Protein AF-X0XQ51-F1 (afdb_monomer)

Sequence (165 aa):
FDSEAMGDVPKRLLLKALEALWAQSEGEGRPMGPMIHPDAFRDSCVCSVYERGSNGPRLTRRWPSLVDFLIEEDKLEADGLIYVGGRPKEPNDVEHLMRALMEQARGATNIITVKPGVVIAYERNHATNEELRANGIRVKEWDDSYLDMLGGPHCSTSPLWRDAA

Mean predicted aligned error: 5.78 Å

Foldseek 3Di:
DQAPLPPQDALVLVLVVQQVVQVVCVVVVNHPPPDDRSVVCVQPAKDWDWDQDPVGTDTDDIDRHPQNVCVVVVNDDSVNDAAQLGGQPDRPNVVSVVLSVVLVLQALVQWDDPDVLEIEWAVVSPSSCVSSVVVSRHYDHDYDDVVSNVYIPNVVDDDPDDDDD

Solvent-accessible surface area (backbone atoms only — not comparable to full-atom values): 9687 Å² total; per-residue (Å²): 82,54,30,86,85,46,70,69,50,49,42,69,56,53,46,50,50,49,45,49,52,48,54,50,34,47,73,72,73,44,72,66,74,90,60,80,63,56,73,77,51,70,78,47,59,53,29,74,43,66,43,90,43,98,92,46,76,38,80,76,49,75,36,58,13,58,65,50,46,33,36,75,69,72,73,42,61,84,86,71,71,79,46,64,43,32,79,64,89,45,88,67,39,58,68,43,52,54,46,22,53,54,30,49,67,43,20,59,84,32,46,32,71,83,47,94,58,30,35,35,37,56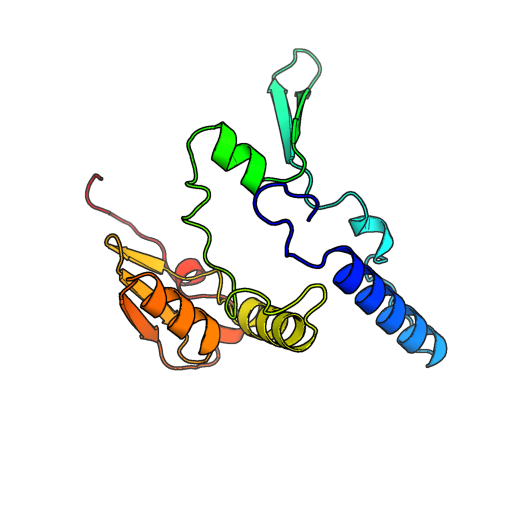,47,83,27,50,48,32,52,49,41,40,41,76,71,68,29,47,74,42,69,40,80,80,65,75,57,40,74,77,39,19,53,35,77,75,56,78,86,88,77,77,81,85,131

Nearest PDB structures (foldseek):
  4e4j-assembly2_D  TM=7.621E-01  e=1.178E-04  Malacoplasma penetrans HF-2
  4bof-assembly4_D-2  TM=7.951E-01  e=4.217E-04  Streptococcus pyogenes
  1lxy-assembly1_A  TM=7.790E-01  e=1.337E-03  Mycoplasmopsis arginini
  9b01-assembly1_A  TM=7.397E-01  e=1.198E-01  Mycobacterium sp. JS330
  6fm9-assembly1_A-2  TM=2.051E-01  e=1.959E+00  Homo sapiens

Secondary structure (DSSP, 8-state):
---STTTTS-HHHHHHHHHHHHHHHHHTT---TTSPPGGGGTTTT-EEEEEEETTEEEEEEEES-HHHHHHHTTSS-GGG---TTS--SSTT-HHHHHHHHHHHHTTTT--EEEETTEEEEETT-HHHHHHHHHTT-EEEEEPP-SGGGT--TTTT---------

Radius of gyration: 18.74 Å; Cα contacts (8 Å, |Δi|>4): 216; chains: 1; bounding box: 49×44×44 Å

Structure (mmCIF, N/CA/C/O backbone):
data_AF-X0XQ51-F1
#
_entry.id   AF-X0XQ51-F1
#
loop_
_atom_site.group_PDB
_atom_site.id
_atom_site.type_symbol
_atom_site.label_atom_id
_atom_site.label_alt_id
_atom_site.label_comp_id
_atom_site.label_asym_id
_atom_site.label_entity_id
_atom_site.label_seq_id
_atom_site.pdbx_PDB_ins_code
_atom_site.Cartn_x
_atom_site.Cartn_y
_atom_site.Cartn_z
_atom_site.occupancy
_atom_site.B_iso_or_equiv
_atom_site.auth_seq_id
_atom_site.auth_comp_id
_atom_site.auth_asym_id
_atom_site.auth_atom_id
_atom_site.pdbx_PDB_model_num
ATOM 1 N N . PHE A 1 1 ? 12.182 2.339 3.687 1.00 68.19 1 PHE A N 1
ATOM 2 C CA . PHE A 1 1 ? 11.496 1.315 4.463 1.00 68.19 1 PHE A CA 1
ATOM 3 C C . PHE A 1 1 ? 12.520 0.730 5.398 1.00 68.19 1 PHE A C 1
ATOM 5 O O . PHE A 1 1 ? 13.203 -0.222 5.061 1.00 68.19 1 PHE A O 1
ATOM 12 N N . ASP A 1 2 ? 12.717 1.436 6.500 1.00 70.81 2 ASP A N 1
ATOM 13 C CA . ASP A 1 2 ? 13.301 0.843 7.687 1.00 70.81 2 ASP A CA 1
ATOM 14 C C . ASP A 1 2 ? 12.055 0.493 8.500 1.00 70.81 2 ASP A C 1
ATOM 16 O O . ASP A 1 2 ? 11.298 1.389 8.857 1.00 70.81 2 ASP A O 1
ATOM 20 N N . SER A 1 3 ? 11.719 -0.789 8.592 1.00 78.75 3 SER A N 1
ATOM 21 C CA . SER A 1 3 ? 10.528 -1.265 9.295 1.00 78.75 3 SER A CA 1
ATOM 22 C C . SER A 1 3 ? 10.836 -2.623 9.884 1.00 78.75 3 SER A C 1
ATOM 24 O O . SER A 1 3 ? 11.471 -3.454 9.234 1.00 78.75 3 SER A O 1
ATOM 26 N N . GLU A 1 4 ? 10.402 -2.821 11.119 1.00 81.69 4 GLU A N 1
ATOM 27 C CA . GLU A 1 4 ? 10.555 -4.094 11.813 1.00 81.69 4 GLU A CA 1
ATOM 28 C C . GLU A 1 4 ? 9.554 -5.111 11.259 1.00 81.69 4 GLU A C 1
ATOM 30 O O . GLU A 1 4 ? 9.908 -6.269 11.045 1.00 81.69 4 GLU A O 1
ATOM 35 N N . ALA A 1 5 ? 8.342 -4.658 10.925 1.00 81.81 5 ALA A N 1
ATOM 36 C CA . ALA A 1 5 ? 7.308 -5.489 10.313 1.00 81.81 5 ALA A CA 1
ATOM 37 C C . ALA A 1 5 ? 7.580 -5.829 8.834 1.00 81.81 5 ALA A C 1
ATOM 39 O O . ALA A 1 5 ? 7.171 -6.886 8.359 1.00 81.81 5 ALA A O 1
ATOM 40 N N . MET A 1 6 ? 8.276 -4.949 8.105 1.00 77.25 6 MET A N 1
ATOM 41 C CA . MET A 1 6 ? 8.487 -5.036 6.649 1.00 77.25 6 MET A CA 1
ATOM 42 C C . MET A 1 6 ? 9.982 -5.115 6.288 1.00 77.25 6 MET A C 1
ATOM 44 O O . MET A 1 6 ? 10.458 -4.426 5.378 1.00 77.25 6 MET A O 1
ATOM 48 N N . GLY A 1 7 ? 10.751 -5.922 7.027 1.00 73.44 7 GLY A N 1
ATOM 49 C CA . GLY A 1 7 ? 12.210 -6.049 6.863 1.00 73.44 7 GLY A CA 1
ATOM 50 C C . GLY A 1 7 ? 12.669 -6.622 5.511 1.00 73.44 7 GLY A C 1
ATOM 51 O O . GLY A 1 7 ? 13.851 -6.560 5.175 1.00 73.44 7 GLY A O 1
ATOM 52 N N . ASP A 1 8 ? 11.742 -7.159 4.722 1.00 72.88 8 ASP A N 1
ATOM 53 C CA . ASP A 1 8 ? 11.934 -7.714 3.381 1.00 72.88 8 ASP A CA 1
ATOM 54 C C . ASP A 1 8 ? 11.827 -6.668 2.253 1.00 72.88 8 ASP A C 1
ATOM 56 O O . ASP A 1 8 ? 12.183 -6.956 1.107 1.00 72.88 8 ASP A O 1
ATOM 60 N N . VAL A 1 9 ? 11.396 -5.434 2.543 1.00 71.56 9 VAL A N 1
ATOM 61 C CA . VAL A 1 9 ? 11.245 -4.385 1.523 1.00 71.56 9 VAL A CA 1
ATOM 62 C C . VAL A 1 9 ? 12.602 -3.759 1.163 1.00 71.56 9 VAL A C 1
ATOM 64 O O . VAL A 1 9 ? 13.255 -3.133 2.005 1.00 71.56 9 VAL A O 1
ATOM 67 N N . PRO A 1 10 ? 13.035 -3.795 -0.111 1.00 71.94 10 PRO A N 1
ATOM 68 C CA . PRO A 1 10 ? 14.408 -3.454 -0.465 1.00 71.94 10 PRO A CA 1
ATOM 69 C C . PRO A 1 10 ? 14.606 -1.936 -0.694 1.00 71.94 10 PRO A C 1
ATOM 71 O O . PRO A 1 10 ? 14.977 -1.510 -1.789 1.00 71.94 10 PRO A O 1
ATOM 74 N N . LYS A 1 11 ? 14.417 -1.086 0.338 1.00 77.25 11 LYS A N 1
ATOM 75 C CA . LYS A 1 11 ? 14.608 0.397 0.270 1.00 77.25 11 LYS A CA 1
ATOM 76 C C . LYS A 1 11 ? 15.930 0.769 -0.398 1.00 77.25 11 LYS A C 1
ATOM 78 O O . LYS A 1 11 ? 15.984 1.626 -1.274 1.00 77.25 11 LYS A O 1
ATOM 83 N N . ARG A 1 12 ? 17.007 0.114 0.037 1.00 77.69 12 ARG A N 1
ATOM 84 C CA . ARG A 1 12 ? 18.361 0.383 -0.448 1.00 77.69 12 ARG A CA 1
ATOM 85 C C . ARG A 1 12 ? 18.516 0.042 -1.927 1.00 77.69 12 ARG A C 1
ATOM 87 O O . ARG A 1 12 ? 19.214 0.765 -2.626 1.00 77.69 12 ARG A O 1
ATOM 94 N N . LEU A 1 13 ? 17.885 -1.036 -2.394 1.00 79.06 13 LEU A N 1
ATOM 95 C CA . LEU A 1 13 ? 17.883 -1.395 -3.810 1.00 79.06 13 LEU A CA 1
ATOM 96 C C . LEU A 1 13 ? 17.123 -0.353 -4.629 1.00 79.06 13 LEU A C 1
ATOM 98 O O . LEU A 1 13 ? 17.640 0.082 -5.650 1.00 79.06 13 LEU A O 1
ATOM 102 N N . LEU A 1 14 ? 15.949 0.084 -4.160 1.00 80.44 14 LEU A N 1
ATOM 103 C CA . LEU A 1 14 ? 15.148 1.104 -4.839 1.00 80.44 14 LEU A CA 1
ATOM 104 C C . LEU A 1 14 ? 15.922 2.420 -4.988 1.00 80.44 14 LEU A C 1
ATOM 106 O O . LEU A 1 14 ? 16.017 2.946 -6.092 1.00 80.44 14 LEU A O 1
ATOM 110 N N . LEU A 1 15 ? 16.516 2.926 -3.902 1.00 83.94 15 LEU A N 1
ATOM 111 C CA . LEU A 1 15 ? 17.303 4.163 -3.945 1.00 83.94 15 LEU A CA 1
ATOM 112 C C . LEU A 1 15 ? 18.514 4.029 -4.877 1.00 83.94 15 LEU A C 1
ATOM 114 O O . LEU A 1 15 ? 18.724 4.895 -5.717 1.00 83.94 15 LEU A O 1
ATOM 118 N N . LYS A 1 16 ? 19.243 2.907 -4.814 1.00 83.94 16 LYS A N 1
ATOM 119 C CA . LYS A 1 16 ? 20.361 2.634 -5.731 1.00 83.94 16 LYS A CA 1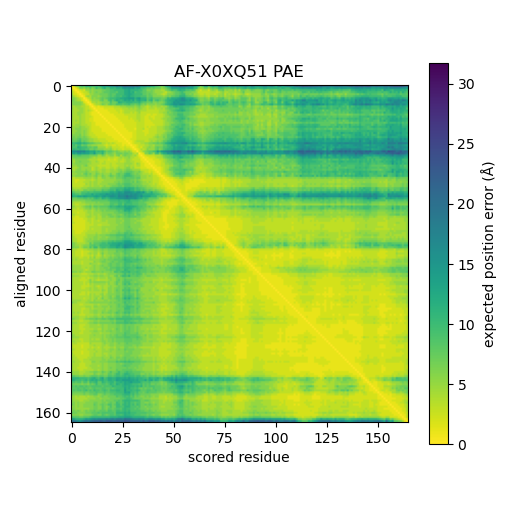
ATOM 120 C C . LYS A 1 16 ? 19.928 2.529 -7.192 1.00 83.94 16 LYS A C 1
ATOM 122 O O . LYS A 1 16 ? 20.653 2.983 -8.070 1.00 83.94 16 LYS A O 1
ATOM 127 N N . ALA A 1 17 ? 18.778 1.915 -7.467 1.00 83.88 17 ALA A N 1
ATOM 128 C CA . ALA A 1 17 ? 18.241 1.810 -8.818 1.00 83.88 17 ALA A CA 1
ATOM 129 C C . ALA A 1 17 ? 17.871 3.195 -9.365 1.00 83.88 17 ALA A C 1
ATOM 131 O O . ALA A 1 17 ? 18.219 3.516 -10.497 1.00 83.88 17 ALA A O 1
ATOM 132 N N . LEU A 1 18 ? 17.239 4.041 -8.544 1.00 85.94 18 LEU A N 1
ATOM 133 C CA . LEU A 1 18 ? 16.937 5.427 -8.901 1.00 85.94 18 LEU A CA 1
ATOM 134 C C . LEU A 1 18 ? 18.212 6.249 -9.137 1.00 85.94 18 LEU A C 1
ATOM 136 O O . LEU A 1 18 ? 18.282 6.972 -10.125 1.00 85.94 18 LEU A O 1
ATOM 140 N N . GLU A 1 19 ? 19.229 6.112 -8.282 1.00 88.81 19 GLU A N 1
ATOM 141 C CA . GLU A 1 19 ? 20.543 6.750 -8.467 1.00 88.81 19 GLU A CA 1
ATOM 142 C C . GLU A 1 19 ? 21.214 6.305 -9.775 1.00 88.81 19 GLU A C 1
ATOM 144 O O . GLU A 1 19 ? 21.728 7.139 -10.519 1.00 88.81 19 GLU A O 1
ATOM 149 N N . ALA A 1 20 ? 21.177 5.008 -10.093 1.00 88.25 20 ALA A N 1
ATOM 150 C CA . ALA A 1 20 ? 21.750 4.472 -11.325 1.00 88.25 20 ALA A CA 1
ATOM 151 C C . ALA A 1 20 ? 21.028 4.995 -12.577 1.00 88.25 20 ALA A C 1
ATOM 153 O O . ALA A 1 20 ? 21.686 5.414 -13.529 1.00 88.25 20 ALA A O 1
ATOM 154 N N . LEU A 1 21 ? 19.690 5.023 -12.561 1.00 87.12 21 LEU A N 1
ATOM 155 C CA . LEU A 1 21 ? 18.877 5.589 -13.645 1.00 87.12 21 LEU A CA 1
ATOM 156 C C . LEU A 1 21 ? 19.159 7.080 -13.840 1.00 87.12 21 LEU A C 1
ATOM 158 O O . LEU A 1 21 ? 19.272 7.551 -14.971 1.00 87.12 21 LEU A O 1
ATOM 162 N N . TRP A 1 22 ? 19.314 7.814 -12.739 1.00 89.44 22 TRP A N 1
ATOM 163 C CA . TRP A 1 22 ? 19.670 9.226 -12.776 1.00 89.44 22 TRP A CA 1
ATOM 164 C C . TRP A 1 22 ? 21.037 9.444 -13.424 1.00 89.44 22 TRP A C 1
ATOM 166 O O . TRP A 1 22 ? 21.157 10.219 -14.371 1.00 89.44 22 TRP A O 1
ATOM 176 N N . ALA A 1 23 ? 22.059 8.728 -12.946 1.00 89.56 23 ALA A N 1
ATOM 177 C CA . ALA A 1 23 ? 23.422 8.826 -13.457 1.00 89.56 23 ALA A CA 1
ATOM 178 C C . ALA A 1 23 ? 23.506 8.457 -14.945 1.00 89.56 23 ALA A C 1
ATOM 180 O O . ALA A 1 23 ? 24.204 9.129 -15.704 1.00 89.56 23 ALA A O 1
ATOM 181 N N . GLN A 1 24 ? 22.768 7.429 -15.373 1.00 92.00 24 GLN A N 1
ATOM 182 C CA . GLN A 1 24 ? 22.666 7.058 -16.781 1.00 92.00 24 GLN A CA 1
ATOM 183 C C . GLN A 1 24 ? 22.045 8.185 -17.617 1.00 92.00 24 GLN A C 1
ATOM 185 O O . GLN A 1 24 ? 22.612 8.557 -18.641 1.00 92.00 24 GLN A O 1
ATOM 190 N N . SER A 1 25 ? 20.909 8.743 -17.187 1.00 90.75 25 SER A N 1
ATOM 191 C CA . SER A 1 25 ? 20.215 9.798 -17.936 1.00 90.75 25 SER A CA 1
ATOM 192 C C . SER A 1 25 ? 21.081 11.048 -18.109 1.00 90.75 25 SER A C 1
ATOM 194 O O . SER A 1 25 ? 21.224 11.551 -19.224 1.00 90.75 25 SER A O 1
ATOM 196 N N . GLU A 1 26 ? 21.721 11.511 -17.032 1.00 90.38 26 GLU A N 1
ATOM 197 C CA . GLU A 1 26 ? 22.658 12.641 -17.078 1.00 90.38 26 GLU A CA 1
ATOM 198 C C . GLU A 1 26 ? 23.854 12.342 -17.999 1.00 90.38 26 GLU A C 1
ATOM 200 O O . GLU A 1 26 ? 24.238 13.181 -18.815 1.00 90.38 26 GLU A O 1
ATOM 205 N N . GLY A 1 27 ? 24.405 11.123 -17.933 1.00 91.56 27 GLY A N 1
ATOM 206 C CA . GLY A 1 27 ? 25.488 10.670 -18.812 1.00 91.56 27 GLY A CA 1
ATOM 207 C C . GLY A 1 27 ? 25.103 10.618 -20.296 1.00 91.56 27 GLY A C 1
ATOM 208 O O . GLY A 1 27 ? 25.944 10.861 -21.159 1.00 91.56 27 GLY A O 1
ATOM 209 N N . GLU A 1 28 ? 23.829 10.367 -20.600 1.00 94.75 28 GLU A N 1
ATOM 210 C CA . GLU A 1 28 ? 23.252 10.416 -21.951 1.00 94.75 28 GLU A CA 1
ATOM 211 C C . GLU A 1 28 ? 22.860 11.844 -22.392 1.00 94.75 28 GLU A C 1
ATOM 213 O O . GLU A 1 28 ? 22.265 12.023 -23.457 1.00 94.75 28 GLU A O 1
ATOM 218 N N . GLY A 1 29 ? 23.177 12.875 -21.599 1.00 91.44 29 GLY A N 1
ATOM 219 C CA . GLY A 1 29 ? 22.841 14.270 -21.902 1.00 91.44 29 GLY A CA 1
ATOM 220 C C . GLY A 1 29 ? 21.347 14.580 -21.782 1.00 91.44 29 GLY A C 1
ATOM 221 O O . GLY A 1 29 ? 20.865 15.545 -22.377 1.00 91.44 29 GLY A O 1
ATOM 222 N N . ARG A 1 30 ? 20.602 13.758 -21.035 1.00 89.88 30 ARG A N 1
ATOM 223 C CA . ARG A 1 30 ? 19.187 13.951 -20.709 1.00 89.88 30 ARG A CA 1
ATOM 224 C C . ARG A 1 30 ? 19.085 14.421 -19.256 1.00 89.88 30 ARG A C 1
ATOM 226 O O . ARG A 1 30 ? 18.961 13.580 -18.360 1.00 89.88 30 ARG A O 1
ATOM 233 N N . PRO A 1 31 ? 19.168 15.739 -19.004 1.00 87.88 31 PRO A N 1
ATOM 234 C CA . PRO A 1 31 ? 19.120 16.261 -17.648 1.00 87.88 31 PRO A CA 1
ATOM 235 C C . PRO A 1 31 ? 17.792 15.893 -16.986 1.00 87.88 31 PRO A C 1
ATOM 237 O O . PRO A 1 31 ? 16.722 16.045 -17.577 1.00 87.88 31 PRO A O 1
ATOM 240 N N . MET A 1 32 ? 17.871 15.414 -15.750 1.00 83.75 32 MET A N 1
ATOM 241 C CA . MET A 1 32 ? 16.724 14.937 -14.974 1.00 83.75 32 MET A CA 1
ATOM 242 C C . MET A 1 32 ? 16.054 16.064 -14.179 1.00 83.75 32 MET A C 1
ATOM 244 O O . MET A 1 32 ? 14.947 15.896 -13.671 1.00 83.75 32 MET A O 1
ATOM 248 N N . GLY A 1 33 ? 16.685 17.238 -14.085 1.00 82.19 33 GLY A N 1
ATOM 249 C CA . GLY A 1 33 ? 16.061 18.433 -13.517 1.00 82.19 33 GLY A CA 1
ATOM 250 C C . GLY A 1 33 ? 14.792 18.821 -14.297 1.00 82.19 33 GLY A C 1
ATOM 251 O O . GLY A 1 33 ? 14.834 18.869 -15.525 1.00 82.19 33 GLY A O 1
ATOM 252 N N . PRO A 1 34 ? 13.659 19.106 -13.625 1.00 80.94 34 PRO A N 1
ATOM 253 C CA . PRO A 1 34 ? 13.528 19.492 -12.217 1.00 80.94 34 PRO A CA 1
ATOM 254 C C . PRO A 1 34 ? 13.137 18.349 -11.261 1.00 80.94 34 PRO A C 1
ATOM 256 O O . PRO A 1 34 ? 12.588 18.625 -10.194 1.00 80.94 34 PRO A O 1
ATOM 259 N N . MET A 1 35 ? 13.347 17.076 -11.615 1.00 81.62 35 MET A N 1
ATOM 260 C CA . MET A 1 35 ? 13.011 15.976 -10.706 1.00 81.62 35 MET A CA 1
ATOM 261 C C . MET A 1 35 ? 13.772 16.091 -9.374 1.00 81.62 35 MET A C 1
ATOM 263 O O . MET A 1 35 ? 14.815 16.740 -9.271 1.00 81.62 35 MET A O 1
ATOM 267 N N . ILE A 1 36 ? 13.231 15.464 -8.330 1.00 84.31 36 ILE A N 1
ATOM 268 C CA . ILE A 1 36 ? 13.850 15.424 -7.003 1.00 84.31 36 ILE A CA 1
ATOM 269 C C . ILE A 1 36 ? 14.930 14.339 -6.997 1.00 84.31 36 ILE A C 1
ATOM 271 O O . ILE A 1 36 ? 14.644 13.188 -7.323 1.00 84.31 36 ILE A O 1
ATOM 275 N N . HIS A 1 37 ? 16.151 14.695 -6.593 1.00 85.56 37 HIS A N 1
ATOM 276 C CA . HIS A 1 37 ? 17.260 13.745 -6.499 1.00 85.56 37 HIS A CA 1
ATOM 277 C C . HIS A 1 37 ? 16.942 12.599 -5.511 1.00 85.56 37 HIS A C 1
ATOM 279 O O . HIS A 1 37 ? 16.385 12.876 -4.443 1.00 85.56 37 HIS A O 1
ATOM 285 N N . PRO A 1 38 ? 17.333 11.336 -5.793 1.00 84.25 38 PRO A N 1
ATOM 286 C CA . PRO A 1 38 ? 17.051 10.187 -4.926 1.00 84.25 38 PRO A CA 1
ATOM 287 C C . PRO A 1 38 ? 17.496 10.360 -3.466 1.00 84.25 38 PRO A C 1
ATOM 289 O O . PRO A 1 38 ? 16.817 9.887 -2.556 1.00 84.25 38 PRO A O 1
ATOM 292 N N . ASP A 1 39 ? 18.581 11.103 -3.221 1.00 83.19 39 ASP A N 1
ATOM 293 C CA . ASP A 1 39 ? 19.059 11.410 -1.863 1.00 83.19 39 ASP A CA 1
ATOM 294 C C . ASP A 1 39 ? 18.018 12.099 -0.976 1.00 83.19 39 ASP A C 1
ATOM 296 O O . ASP A 1 39 ? 18.035 11.910 0.240 1.00 83.19 39 ASP A O 1
ATOM 300 N N . ALA A 1 40 ? 17.086 12.862 -1.555 1.00 85.62 40 ALA A N 1
ATOM 301 C CA . ALA A 1 40 ? 16.019 13.506 -0.791 1.00 85.62 40 ALA A CA 1
ATOM 302 C C . ALA A 1 40 ? 15.086 12.489 -0.106 1.00 85.62 40 ALA A C 1
ATOM 304 O O . ALA A 1 40 ? 14.398 12.825 0.855 1.00 85.62 40 ALA A O 1
ATOM 305 N N . PHE A 1 41 ? 15.079 11.238 -0.574 1.00 83.75 41 PHE A N 1
ATOM 306 C CA . PHE A 1 41 ? 14.285 10.141 -0.026 1.00 83.75 41 PHE A CA 1
ATOM 307 C C . PHE A 1 41 ? 15.076 9.262 0.957 1.00 83.75 41 PHE A C 1
ATOM 309 O O . PHE A 1 41 ? 14.559 8.266 1.465 1.00 83.75 41 PHE A O 1
ATOM 316 N N . ARG A 1 42 ? 16.331 9.607 1.272 1.00 80.31 42 ARG A N 1
ATOM 317 C CA . ARG A 1 42 ? 17.165 8.826 2.202 1.00 80.31 42 ARG A CA 1
ATOM 318 C C . ARG A 1 42 ? 16.494 8.657 3.567 1.00 80.31 42 ARG A C 1
ATOM 320 O O . ARG A 1 42 ? 16.417 7.536 4.077 1.00 80.31 42 ARG A O 1
ATOM 327 N N . ASP A 1 43 ? 15.923 9.746 4.072 1.00 78.25 43 ASP A N 1
ATOM 328 C CA . ASP A 1 43 ? 15.211 9.806 5.352 1.00 78.25 43 ASP A CA 1
ATOM 329 C C . ASP A 1 43 ? 13.684 9.715 5.183 1.00 78.25 43 ASP A C 1
ATOM 331 O O . ASP A 1 43 ? 12.927 9.928 6.131 1.00 78.25 43 ASP A O 1
ATOM 335 N N . SER A 1 44 ? 13.197 9.400 3.975 1.00 78.31 44 SER A N 1
ATOM 336 C CA . SER A 1 44 ? 11.765 9.227 3.756 1.00 78.31 44 SER A CA 1
ATOM 337 C C . SER A 1 44 ? 11.258 7.925 4.376 1.00 78.31 44 SER A C 1
ATOM 339 O O . SER A 1 44 ? 12.011 6.973 4.621 1.00 78.31 44 SER A O 1
ATOM 341 N N . CYS A 1 45 ? 9.935 7.877 4.541 1.00 79.12 45 CYS A N 1
ATOM 342 C CA . CYS A 1 45 ? 9.186 6.750 5.096 1.00 79.12 45 CYS A CA 1
ATOM 343 C C . CYS A 1 45 ? 9.348 6.546 6.609 1.00 79.12 45 CYS A C 1
ATOM 345 O O . CYS A 1 45 ? 9.037 5.460 7.074 1.00 79.12 45 CYS A O 1
ATOM 347 N N . VAL A 1 46 ? 9.770 7.575 7.350 1.00 87.62 46 VAL A N 1
ATOM 348 C CA . VAL A 1 46 ? 9.757 7.628 8.824 1.00 87.62 46 VAL A CA 1
ATOM 349 C C . VAL A 1 46 ? 8.436 8.237 9.295 1.00 87.62 46 VAL A C 1
ATOM 351 O O . VAL A 1 46 ? 7.954 9.202 8.698 1.00 87.62 46 VAL A O 1
ATOM 354 N N . CYS A 1 47 ? 7.852 7.722 10.377 1.00 91.81 47 CYS A N 1
ATOM 355 C CA . CYS A 1 47 ? 6.666 8.325 10.989 1.00 91.81 47 CYS A CA 1
ATOM 356 C C . CYS A 1 47 ? 7.071 9.179 12.200 1.00 91.81 47 CYS A C 1
ATOM 358 O O . CYS A 1 47 ? 7.778 8.724 13.095 1.00 91.81 47 CYS A O 1
ATOM 360 N N . SER A 1 48 ? 6.656 10.447 12.219 1.00 93.56 48 SER A N 1
ATOM 361 C CA . SER A 1 48 ? 6.897 11.374 13.331 1.00 93.56 48 SER A CA 1
ATOM 362 C C . SER A 1 48 ? 5.565 11.804 13.934 1.00 93.56 48 SER A C 1
ATOM 364 O O . SER A 1 48 ? 4.699 12.308 13.221 1.00 93.56 48 SER A O 1
ATOM 36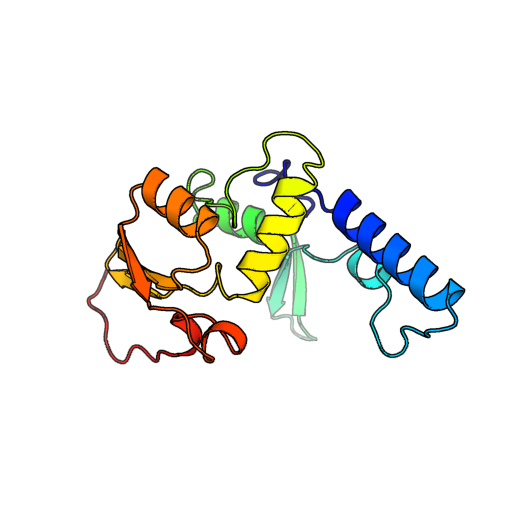6 N N . VAL A 1 49 ? 5.416 11.628 15.246 1.00 94.50 49 VAL A N 1
ATOM 367 C CA . VAL A 1 49 ? 4.204 11.987 15.989 1.00 94.50 49 VAL A CA 1
ATOM 368 C C . VAL A 1 49 ? 4.418 13.334 16.664 1.00 94.50 49 VAL A C 1
ATOM 370 O O . VAL A 1 49 ? 5.433 13.556 17.332 1.00 94.50 49 VAL A O 1
ATOM 373 N N . TYR A 1 50 ? 3.455 14.234 16.487 1.00 95.75 50 TYR A N 1
ATOM 374 C CA . TYR A 1 50 ? 3.491 15.577 17.047 1.00 95.75 50 TYR A CA 1
ATOM 375 C C . TYR A 1 50 ? 2.279 15.821 17.935 1.00 95.75 50 TYR A C 1
ATOM 377 O O . TYR A 1 50 ? 1.157 15.452 17.598 1.00 95.75 50 TYR A O 1
ATOM 385 N N . GLU A 1 51 ? 2.503 16.528 19.033 1.00 95.88 51 GLU A N 1
ATOM 386 C CA . GLU A 1 51 ? 1.442 17.116 19.840 1.00 95.88 51 GLU A CA 1
ATOM 387 C C . GLU A 1 51 ? 1.293 18.601 19.524 1.00 95.88 51 GLU A C 1
ATOM 389 O O . GLU A 1 51 ? 2.251 19.289 19.153 1.00 95.88 51 GLU A O 1
ATOM 394 N N . ARG A 1 52 ? 0.086 19.130 19.728 1.00 95.44 52 ARG A N 1
ATOM 395 C CA . ARG A 1 52 ? -0.154 20.569 19.646 1.00 95.44 52 ARG A CA 1
ATOM 396 C C . ARG A 1 52 ? 0.581 21.279 20.789 1.00 95.44 52 ARG A C 1
ATOM 398 O O . ARG A 1 52 ? 0.169 21.186 21.941 1.00 95.44 52 ARG A O 1
ATOM 405 N N . GLY A 1 53 ? 1.640 22.016 20.466 1.00 94.12 53 G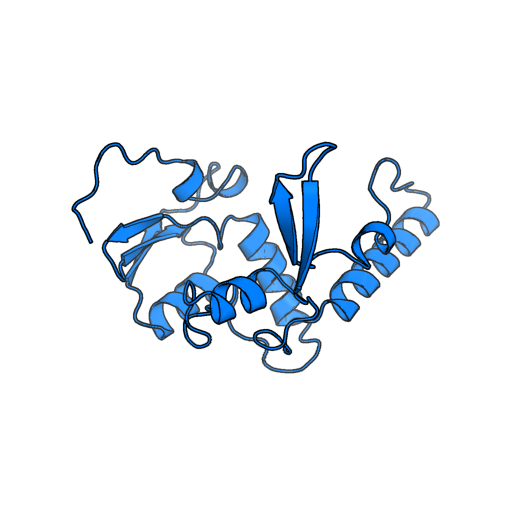LY A N 1
ATOM 406 C CA . GLY A 1 53 ? 2.315 22.916 21.398 1.00 94.12 53 GLY A CA 1
ATOM 407 C C . GLY A 1 53 ? 1.767 24.344 21.335 1.00 94.12 53 GLY A C 1
ATOM 408 O O . GLY A 1 53 ? 1.043 24.719 20.410 1.00 94.12 53 GLY A O 1
ATOM 409 N N . SER A 1 54 ? 2.138 25.160 22.323 1.00 92.56 54 SER A N 1
ATOM 410 C CA . SER A 1 54 ? 1.778 26.584 22.392 1.00 92.56 54 SER A CA 1
ATOM 411 C C . SER A 1 54 ? 2.410 27.426 21.276 1.00 92.56 54 SER A C 1
ATOM 413 O O . SER A 1 54 ? 1.787 28.375 20.817 1.00 92.56 54 SER A O 1
ATOM 415 N N . ASN A 1 55 ? 3.600 27.042 20.799 1.00 93.56 55 ASN A N 1
ATOM 416 C CA . ASN A 1 55 ? 4.359 27.736 19.748 1.00 93.56 55 ASN A CA 1
ATOM 417 C C . ASN A 1 55 ? 4.572 26.861 18.499 1.00 93.56 55 ASN A C 1
ATOM 419 O O . ASN A 1 55 ? 5.602 26.950 17.837 1.00 93.56 55 ASN A O 1
ATOM 423 N N . GLY A 1 56 ? 3.610 25.985 18.199 1.00 93.69 56 GLY A N 1
ATOM 424 C CA . GLY A 1 56 ? 3.672 25.060 17.067 1.00 93.69 56 GLY A CA 1
ATOM 425 C C . GLY A 1 56 ? 3.721 23.588 17.484 1.00 93.69 56 GLY A C 1
ATOM 426 O O . GLY A 1 56 ? 3.655 23.272 18.674 1.00 93.69 56 GLY A O 1
ATOM 427 N N . PRO A 1 57 ? 3.778 22.666 16.511 1.00 96.62 57 PRO A N 1
ATOM 428 C CA . PRO A 1 57 ? 3.786 21.236 16.785 1.00 96.62 57 PRO A CA 1
ATOM 429 C C . PRO A 1 57 ? 5.068 20.834 17.524 1.00 96.62 57 PRO A C 1
ATOM 431 O O . PRO A 1 57 ? 6.178 21.152 17.098 1.00 96.62 57 PRO A O 1
ATOM 434 N N . ARG A 1 58 ? 4.920 20.107 18.631 1.00 95.81 58 ARG A N 1
ATOM 435 C CA . ARG A 1 58 ? 6.033 19.549 19.402 1.00 95.81 58 ARG A CA 1
ATOM 436 C C . ARG A 1 58 ? 6.199 18.084 19.030 1.00 95.81 58 ARG A C 1
ATOM 438 O O . ARG A 1 58 ? 5.279 17.301 19.241 1.00 95.81 58 ARG A O 1
ATOM 445 N N . LEU A 1 59 ? 7.364 17.719 18.499 1.00 95.12 59 LEU A N 1
ATOM 446 C CA . LEU A 1 59 ? 7.702 16.321 18.228 1.00 95.12 59 LEU A CA 1
ATOM 447 C C . LEU A 1 59 ? 7.726 15.538 19.546 1.00 95.12 59 LEU A C 1
ATOM 449 O O . LEU A 1 59 ? 8.397 15.956 20.489 1.00 95.12 59 LEU A O 1
ATOM 453 N N . THR A 1 60 ? 7.021 14.412 19.601 1.00 94.88 60 THR A N 1
ATOM 454 C CA . THR A 1 60 ? 6.963 13.560 20.795 1.00 94.88 60 THR A CA 1
ATOM 455 C C . THR A 1 60 ? 7.617 12.210 20.582 1.00 94.88 60 THR A C 1
ATOM 457 O O . THR A 1 60 ? 8.324 11.736 21.469 1.00 94.88 60 THR A O 1
ATOM 460 N N . ARG A 1 61 ? 7.410 11.588 19.418 1.00 94.31 61 ARG A N 1
ATOM 461 C CA . ARG A 1 61 ? 7.937 10.255 19.097 1.00 94.31 61 ARG A CA 1
ATOM 462 C C . ARG A 1 61 ? 8.299 10.140 17.621 1.00 94.31 61 ARG A C 1
ATOM 464 O O . ARG A 1 61 ? 7.757 10.858 16.779 1.00 94.31 61 ARG A O 1
ATOM 471 N N . ARG A 1 62 ? 9.209 9.216 17.318 1.00 92.94 62 ARG A N 1
ATOM 472 C CA . ARG A 1 62 ? 9.565 8.803 15.958 1.00 92.94 62 ARG A CA 1
ATOM 473 C C . ARG A 1 62 ? 9.523 7.286 15.858 1.00 92.94 62 ARG A C 1
ATOM 475 O O . ARG A 1 62 ? 10.011 6.615 16.760 1.00 92.94 62 ARG A O 1
ATOM 482 N N . TRP A 1 63 ? 8.992 6.800 14.747 1.00 90.81 63 TRP A N 1
ATOM 483 C CA . TRP A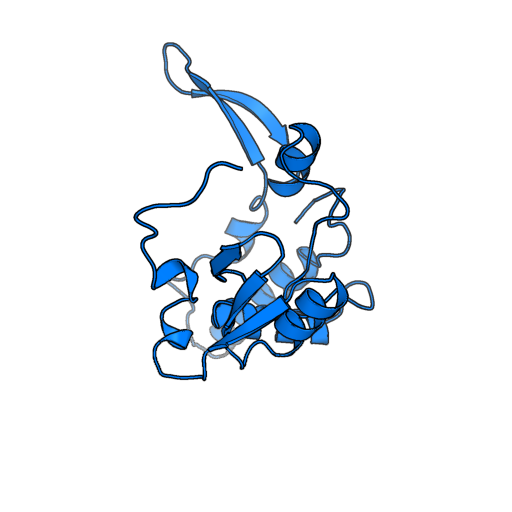 1 63 ? 8.893 5.392 14.385 1.00 90.81 63 TRP A CA 1
ATOM 484 C C . TRP A 1 63 ? 9.616 5.136 13.064 1.00 90.81 63 TRP A C 1
ATOM 486 O O . TRP A 1 63 ? 9.570 6.012 12.190 1.00 90.81 63 TRP A O 1
ATOM 496 N N . PRO A 1 64 ? 10.243 3.958 12.886 1.00 88.69 64 PRO A N 1
ATOM 497 C CA . PRO A 1 64 ? 10.943 3.609 11.649 1.00 88.69 64 PRO A CA 1
ATOM 498 C C . PRO A 1 64 ? 10.053 3.735 10.407 1.00 88.69 64 PRO A C 1
ATOM 500 O O . PRO A 1 64 ? 10.500 4.274 9.395 1.00 88.69 64 PRO A O 1
ATOM 503 N N . SER A 1 65 ? 8.773 3.356 10.517 1.00 89.75 65 SER A N 1
ATOM 504 C CA . SER A 1 65 ? 7.767 3.560 9.478 1.00 89.75 65 SER A CA 1
ATOM 505 C C . SER A 1 65 ? 6.363 3.850 10.015 1.00 89.75 65 SER A C 1
ATOM 507 O O . SER A 1 65 ? 6.083 3.721 11.206 1.00 89.75 65 SER A O 1
ATOM 509 N N . LEU A 1 66 ? 5.458 4.255 9.114 1.00 90.50 66 LEU A N 1
ATOM 510 C CA . LEU A 1 66 ? 4.029 4.383 9.427 1.00 90.50 66 LEU A CA 1
ATOM 511 C C . LEU A 1 66 ? 3.402 3.029 9.781 1.00 90.50 66 LEU A C 1
ATOM 513 O O . LEU A 1 66 ? 2.525 2.985 10.631 1.00 90.50 66 LEU A O 1
ATOM 517 N N . VAL A 1 67 ? 3.851 1.942 9.149 1.00 90.62 67 VAL A N 1
ATOM 518 C CA . VAL A 1 67 ? 3.330 0.595 9.411 1.00 90.62 67 VAL A CA 1
ATOM 519 C C . VAL A 1 67 ? 3.658 0.176 10.840 1.00 90.62 67 VAL A C 1
ATOM 521 O O . VAL A 1 67 ? 2.753 -0.220 11.564 1.00 90.62 67 VAL A O 1
ATOM 524 N N . ASP A 1 68 ? 4.910 0.358 11.274 1.00 91.62 68 ASP A N 1
ATOM 525 C CA . ASP A 1 68 ? 5.313 0.015 12.647 1.00 91.62 68 ASP A CA 1
ATOM 526 C C . ASP A 1 68 ? 4.528 0.845 13.676 1.00 91.62 68 ASP A C 1
ATOM 528 O O . ASP A 1 68 ? 4.060 0.311 14.676 1.00 91.62 68 ASP A O 1
ATOM 532 N N . PHE A 1 69 ? 4.308 2.137 13.396 1.00 93.69 69 PHE A N 1
ATOM 533 C CA . PHE A 1 69 ? 3.463 2.987 14.239 1.00 93.69 69 PHE A CA 1
ATOM 534 C C . PHE A 1 69 ? 2.019 2.473 14.334 1.00 93.69 69 PHE A C 1
ATOM 536 O O . PHE A 1 69 ? 1.456 2.432 15.422 1.00 93.69 69 PHE A O 1
ATOM 543 N N . LEU A 1 70 ? 1.405 2.095 13.210 1.00 93.69 70 LEU A N 1
ATOM 544 C CA . LEU A 1 70 ? 0.022 1.610 13.198 1.00 93.69 70 LEU A CA 1
ATOM 545 C C . LEU A 1 70 ? -0.127 0.254 13.895 1.00 93.69 70 LEU A C 1
ATOM 547 O O . LEU A 1 70 ? -1.166 0.020 14.505 1.00 93.69 70 LEU A O 1
ATOM 551 N N . ILE A 1 71 ? 0.890 -0.608 13.824 1.00 93.19 71 ILE A N 1
ATOM 552 C CA . ILE A 1 71 ? 0.918 -1.874 14.565 1.00 93.19 71 ILE A CA 1
ATOM 553 C C . ILE A 1 71 ? 0.993 -1.606 16.071 1.00 93.19 71 ILE A C 1
ATOM 555 O O . ILE A 1 71 ? 0.182 -2.146 16.817 1.00 93.19 71 ILE A O 1
ATOM 559 N N . GLU A 1 72 ? 1.901 -0.732 16.523 1.00 93.69 72 GLU A N 1
ATOM 560 C CA . GLU A 1 72 ? 2.011 -0.388 17.951 1.00 93.69 72 GLU A CA 1
ATOM 561 C C . GLU A 1 72 ? 0.711 0.225 18.501 1.00 93.69 72 GLU A C 1
ATOM 563 O O . GLU A 1 72 ? 0.292 -0.072 19.617 1.00 93.69 72 GLU A O 1
ATOM 568 N N . GLU A 1 73 ? 0.046 1.078 17.719 1.00 94.25 73 GLU A N 1
ATOM 569 C CA . GLU A 1 73 ? -1.205 1.737 18.117 1.00 94.25 73 GLU A CA 1
ATOM 570 C C . GLU A 1 73 ? -2.452 0.839 17.981 1.00 94.25 73 GLU A C 1
ATOM 572 O O . GLU A 1 73 ? -3.587 1.333 18.091 1.00 94.25 73 GLU A O 1
ATOM 577 N N . ASP A 1 74 ? -2.263 -0.461 17.725 1.00 93.69 74 ASP A N 1
ATOM 578 C CA . ASP A 1 74 ? -3.334 -1.450 17.560 1.00 93.69 74 ASP A CA 1
ATOM 579 C C . ASP A 1 74 ? -4.347 -1.001 16.487 1.00 93.69 74 ASP A C 1
ATOM 581 O O . ASP A 1 74 ? -5.566 -0.971 16.678 1.00 93.69 74 ASP A O 1
ATOM 585 N N . LYS A 1 75 ? -3.819 -0.489 15.368 1.00 93.12 75 LYS A N 1
ATOM 586 C CA . LYS A 1 75 ? -4.581 -0.073 14.175 1.00 93.12 75 LYS A CA 1
ATOM 587 C C . LYS A 1 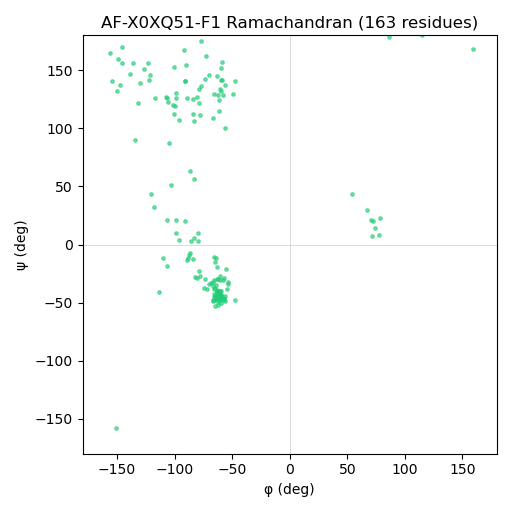75 ? -4.352 -0.986 12.983 1.00 93.12 75 LYS A C 1
ATOM 589 O O . LYS A 1 75 ? -5.049 -0.834 11.981 1.00 93.12 75 LYS A O 1
ATOM 594 N N . LEU A 1 76 ? -3.364 -1.868 13.070 1.00 92.50 76 LEU A N 1
ATOM 595 C CA . LEU A 1 76 ? -3.004 -2.802 12.023 1.00 92.50 76 LEU A CA 1
ATOM 596 C C . LEU A 1 76 ? -2.425 -4.071 12.641 1.00 92.50 76 LEU A C 1
ATOM 598 O O . LEU A 1 76 ? -1.525 -4.002 13.474 1.00 92.50 76 LEU A O 1
ATOM 602 N N . GLU A 1 77 ? -2.891 -5.225 12.192 1.00 89.38 77 GLU A N 1
ATOM 603 C CA . GLU A 1 77 ? -2.296 -6.503 12.548 1.00 89.38 77 GLU A CA 1
ATOM 604 C C . GLU A 1 77 ? -1.028 -6.747 11.717 1.00 89.38 77 GLU A C 1
ATOM 606 O O . GLU A 1 77 ? -1.013 -6.558 10.497 1.00 89.38 77 GLU A O 1
ATOM 611 N N . ALA A 1 78 ? 0.058 -7.183 12.362 1.00 83.56 78 ALA A N 1
ATOM 612 C CA . ALA A 1 78 ? 1.339 -7.411 11.685 1.00 83.56 78 ALA A CA 1
ATOM 613 C C . ALA A 1 78 ? 1.263 -8.504 10.598 1.00 83.56 78 ALA A C 1
ATOM 615 O O . ALA A 1 78 ? 1.989 -8.452 9.605 1.00 83.56 78 ALA A O 1
ATOM 616 N N . ASP A 1 79 ? 0.376 -9.484 10.763 1.00 83.19 79 ASP A N 1
ATOM 617 C CA . ASP A 1 79 ? 0.087 -10.536 9.786 1.00 83.19 79 ASP A CA 1
ATOM 618 C C . ASP A 1 79 ? -0.986 -10.137 8.755 1.00 83.19 79 ASP A C 1
ATOM 620 O O . ASP A 1 79 ? -1.159 -10.835 7.759 1.00 83.19 79 ASP A O 1
ATOM 624 N N . GLY A 1 80 ? -1.639 -8.982 8.923 1.00 83.00 80 GLY A N 1
ATOM 625 C CA . GLY A 1 80 ? -2.623 -8.422 7.988 1.00 83.00 80 GLY A CA 1
ATOM 626 C C . GLY A 1 80 ? -2.019 -7.709 6.770 1.00 83.00 80 GLY A C 1
ATOM 627 O O . GLY A 1 80 ? -2.745 -7.139 5.952 1.00 83.00 80 GLY A O 1
ATOM 628 N N . LEU A 1 81 ? -0.690 -7.708 6.635 1.00 89.62 81 LEU A N 1
ATOM 629 C CA . LEU A 1 81 ? 0.034 -7.010 5.573 1.00 89.62 81 LEU A CA 1
ATOM 630 C C . LEU A 1 81 ? 0.117 -7.844 4.288 1.00 89.62 81 LEU A C 1
ATOM 632 O O . LEU A 1 81 ? 0.841 -8.840 4.212 1.00 89.62 81 LEU A O 1
ATOM 636 N N . ILE A 1 82 ? -0.576 -7.370 3.252 1.00 92.56 82 ILE A N 1
ATOM 637 C CA . ILE A 1 82 ? -0.580 -7.949 1.905 1.00 92.56 82 ILE A CA 1
ATOM 638 C C . ILE A 1 82 ? 0.229 -7.054 0.960 1.00 92.56 82 ILE A C 1
ATOM 640 O O . ILE A 1 82 ? -0.023 -5.854 0.848 1.00 92.56 82 ILE A O 1
ATOM 644 N N . TYR A 1 83 ? 1.210 -7.642 0.278 1.00 92.06 83 TYR A N 1
ATOM 645 C CA . TYR A 1 83 ? 2.173 -6.920 -0.549 1.00 92.06 83 TYR A CA 1
ATOM 646 C C . TYR A 1 83 ? 1.668 -6.815 -1.989 1.00 92.06 83 TYR A C 1
ATOM 648 O O . TYR A 1 83 ? 1.131 -7.772 -2.550 1.00 92.06 83 TYR A O 1
ATOM 656 N N . VAL A 1 84 ? 1.887 -5.656 -2.611 1.00 94.31 84 VAL A N 1
ATOM 657 C CA . VAL A 1 84 ? 1.650 -5.480 -4.050 1.00 94.31 84 VAL A CA 1
ATOM 658 C C . VAL A 1 84 ? 2.563 -6.428 -4.816 1.00 94.31 84 VAL A C 1
ATOM 660 O O . VAL A 1 84 ? 3.779 -6.369 -4.664 1.00 94.31 84 VAL A O 1
ATOM 663 N N . GLY A 1 85 ? 1.983 -7.272 -5.664 1.00 94.19 85 GLY A N 1
ATOM 664 C CA . GLY A 1 85 ? 2.728 -8.261 -6.435 1.00 94.19 85 GLY A CA 1
ATOM 665 C C . GLY A 1 85 ? 3.225 -9.473 -5.632 1.00 94.19 85 GLY A C 1
ATOM 666 O O . GLY A 1 85 ? 4.066 -10.212 -6.162 1.00 94.19 85 GLY A O 1
ATOM 667 N N . GLY A 1 86 ? 2.712 -9.681 -4.411 1.00 92.38 86 GLY A N 1
ATOM 668 C CA . GLY A 1 86 ? 3.070 -10.779 -3.502 1.00 92.38 86 GLY A CA 1
ATOM 669 C C . GLY A 1 86 ? 4.287 -10.477 -2.624 1.00 92.38 86 GLY A C 1
ATOM 670 O O . GLY A 1 86 ? 4.874 -9.406 -2.724 1.00 92.38 86 GLY A O 1
ATOM 671 N N . ARG A 1 87 ? 4.689 -11.402 -1.742 1.00 89.25 87 ARG A N 1
ATOM 672 C CA . ARG A 1 87 ? 5.929 -11.232 -0.956 1.00 89.25 87 ARG A CA 1
ATOM 673 C C . ARG A 1 87 ? 7.184 -11.453 -1.823 1.00 89.25 87 ARG A C 1
ATOM 675 O O . ARG A 1 87 ? 7.179 -12.361 -2.662 1.00 89.25 87 ARG A O 1
ATOM 682 N N . PRO A 1 88 ? 8.274 -10.686 -1.615 1.00 89.31 88 PRO A N 1
ATOM 683 C CA . PRO A 1 88 ? 9.569 -10.968 -2.234 1.00 89.31 88 PRO A CA 1
ATOM 684 C C . PRO A 1 88 ? 10.037 -12.388 -1.897 1.00 89.31 88 PRO A C 1
ATOM 686 O O . PRO A 1 88 ? 9.940 -12.817 -0.746 1.00 89.31 88 PRO A O 1
ATOM 689 N N . LYS A 1 89 ? 10.578 -13.120 -2.875 1.00 89.19 89 LYS A N 1
ATOM 690 C CA . LYS A 1 89 ? 11.080 -14.487 -2.632 1.00 89.19 89 LYS A CA 1
ATOM 691 C C . LYS A 1 89 ? 12.441 -14.491 -1.946 1.00 89.19 89 LYS A C 1
ATOM 693 O O . LYS A 1 89 ? 12.781 -15.441 -1.246 1.00 89.19 89 LYS A O 1
ATOM 698 N N . GLU A 1 90 ? 13.216 -13.434 -2.156 1.00 86.94 90 GLU A N 1
ATOM 699 C CA . GLU A 1 90 ? 14.568 -13.286 -1.635 1.00 86.94 90 GLU A CA 1
ATOM 700 C C . GLU A 1 90 ? 14.916 -11.813 -1.368 1.00 86.94 90 GLU A C 1
ATOM 702 O O . GLU A 1 90 ? 14.287 -10.901 -1.919 1.00 86.94 90 GLU A O 1
ATOM 707 N N . PRO A 1 91 ? 15.924 -11.534 -0.522 1.00 82.31 91 PRO A N 1
ATOM 708 C CA . PRO A 1 91 ? 16.394 -10.173 -0.319 1.00 82.31 91 PRO A CA 1
ATOM 709 C C . PRO A 1 91 ? 16.856 -9.551 -1.640 1.00 82.31 91 PRO A C 1
ATOM 711 O O . PRO A 1 91 ? 17.726 -10.099 -2.312 1.00 82.31 91 PRO A O 1
ATOM 714 N N . ASN A 1 92 ? 16.354 -8.355 -1.957 1.00 79.44 92 ASN A N 1
ATOM 715 C CA . ASN A 1 92 ? 16.639 -7.649 -3.214 1.00 79.44 92 ASN A CA 1
ATOM 716 C C . ASN A 1 92 ? 16.075 -8.332 -4.479 1.00 79.44 92 ASN A C 1
ATOM 718 O O . ASN A 1 92 ? 16.639 -8.148 -5.555 1.00 79.44 92 ASN A O 1
ATOM 722 N N . ASP A 1 93 ? 14.957 -9.059 -4.367 1.00 87.25 93 ASP A N 1
ATOM 723 C CA . ASP A 1 93 ? 14.201 -9.617 -5.500 1.00 87.25 93 ASP A CA 1
ATOM 724 C C . ASP A 1 93 ? 13.787 -8.515 -6.503 1.00 87.25 93 ASP A C 1
ATOM 726 O O . ASP A 1 93 ? 12.844 -7.742 -6.289 1.00 87.25 93 ASP A O 1
ATOM 730 N N . VAL A 1 94 ? 14.543 -8.415 -7.601 1.00 86.25 94 VAL A N 1
ATOM 731 C CA . VAL A 1 94 ? 14.350 -7.402 -8.651 1.00 86.25 94 VAL A CA 1
ATOM 732 C C . VAL A 1 94 ? 13.072 -7.669 -9.442 1.00 86.25 94 VAL A C 1
ATOM 734 O O . VAL A 1 94 ? 12.408 -6.722 -9.861 1.00 86.25 94 VAL A O 1
ATOM 737 N N . GLU A 1 95 ? 12.710 -8.936 -9.642 1.00 90.00 95 GLU A N 1
ATOM 738 C CA . GLU A 1 95 ? 11.509 -9.306 -10.391 1.00 90.00 95 GLU A CA 1
ATOM 739 C C . GLU A 1 95 ? 10.257 -8.857 -9.637 1.00 90.00 95 GLU A C 1
ATOM 741 O O . GLU A 1 95 ? 9.392 -8.184 -10.207 1.00 90.00 95 GLU A O 1
ATOM 746 N N . HIS A 1 96 ? 10.200 -9.152 -8.336 1.00 91.44 96 HIS A N 1
ATOM 747 C CA . HIS A 1 96 ? 9.176 -8.617 -7.450 1.00 91.44 96 HIS A CA 1
ATOM 748 C C . HIS A 1 96 ? 9.167 -7.085 -7.484 1.00 91.44 96 HIS A C 1
ATOM 750 O O . HIS A 1 96 ? 8.104 -6.498 -7.664 1.00 91.44 96 HIS A O 1
ATOM 756 N N . LEU A 1 97 ? 10.326 -6.421 -7.358 1.00 87.62 97 LEU A N 1
ATOM 757 C CA . LEU A 1 97 ? 10.391 -4.955 -7.361 1.00 87.62 97 LEU A CA 1
ATOM 758 C C . LEU A 1 97 ? 9.791 -4.354 -8.642 1.00 87.62 97 LEU A C 1
ATOM 760 O O . LEU A 1 97 ? 9.001 -3.414 -8.562 1.00 87.62 97 LEU A O 1
ATOM 764 N N . MET A 1 98 ? 10.137 -4.893 -9.813 1.00 89.62 98 MET A N 1
ATOM 765 C CA . MET A 1 98 ? 9.614 -4.409 -11.093 1.00 89.62 98 MET A CA 1
ATOM 766 C C . MET A 1 98 ? 8.104 -4.622 -11.201 1.00 89.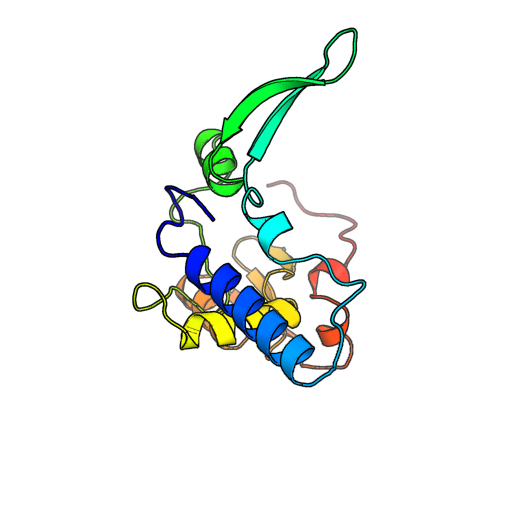62 98 MET A C 1
ATOM 768 O O . MET A 1 98 ? 7.381 -3.692 -11.558 1.00 89.62 98 MET A O 1
ATOM 772 N N . ARG A 1 99 ? 7.615 -5.812 -10.836 1.00 93.81 99 ARG A N 1
ATOM 773 C CA . ARG A 1 99 ? 6.181 -6.121 -10.832 1.00 93.81 99 ARG A CA 1
ATOM 774 C C . ARG A 1 99 ? 5.409 -5.217 -9.875 1.00 93.81 99 ARG A C 1
ATOM 776 O O . ARG A 1 99 ? 4.413 -4.624 -10.277 1.00 93.81 99 ARG A O 1
ATO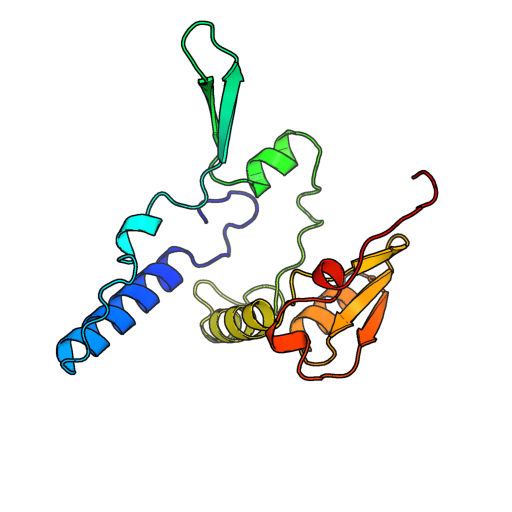M 783 N N . ALA A 1 100 ? 5.896 -5.061 -8.646 1.00 92.31 100 ALA A N 1
ATOM 784 C CA . ALA A 1 100 ? 5.276 -4.218 -7.634 1.00 92.31 100 ALA A CA 1
ATOM 785 C C . ALA A 1 100 ? 5.196 -2.756 -8.091 1.00 92.31 100 ALA A C 1
ATOM 787 O O . ALA A 1 100 ? 4.149 -2.134 -7.949 1.00 92.31 100 ALA A O 1
ATOM 788 N N . LEU A 1 101 ? 6.259 -2.211 -8.698 1.00 91.00 101 LEU A N 1
ATOM 789 C CA . LEU A 1 101 ? 6.246 -0.855 -9.260 1.00 91.00 101 LEU A CA 1
ATOM 790 C C . LEU A 1 101 ? 5.238 -0.711 -10.409 1.00 91.00 101 LEU A C 1
ATOM 792 O O . LEU A 1 101 ? 4.540 0.302 -10.478 1.00 91.00 101 LEU A O 1
ATOM 796 N N . MET A 1 102 ? 5.139 -1.712 -11.289 1.00 92.50 102 MET A N 1
ATOM 797 C CA . MET A 1 102 ? 4.181 -1.706 -12.397 1.00 92.50 102 MET A CA 1
ATOM 798 C C . MET A 1 102 ? 2.735 -1.747 -11.899 1.00 92.50 102 MET A C 1
ATOM 800 O O . MET A 1 102 ? 1.953 -0.874 -12.262 1.00 92.50 102 MET A O 1
ATOM 804 N N . GLU A 1 103 ? 2.379 -2.709 -11.047 1.00 95.62 103 GLU A N 1
ATOM 805 C CA . GLU A 1 103 ? 1.015 -2.839 -10.515 1.00 95.62 103 GLU A CA 1
ATOM 806 C C . GLU A 1 103 ? 0.649 -1.652 -9.606 1.00 95.62 103 GLU A C 1
ATOM 808 O O . GLU A 1 103 ? -0.465 -1.123 -9.668 1.00 95.62 103 GLU A O 1
ATOM 813 N N . GLN A 1 104 ? 1.607 -1.129 -8.831 1.00 92.50 104 GLN A N 1
ATOM 814 C CA . GLN A 1 104 ? 1.407 0.082 -8.031 1.00 92.50 104 GLN A CA 1
ATOM 815 C C . GLN A 1 104 ? 1.065 1.292 -8.906 1.00 92.50 104 GLN A C 1
ATOM 817 O O . GLN A 1 104 ? 0.139 2.040 -8.586 1.00 92.50 104 GLN A O 1
ATOM 822 N N . ALA A 1 105 ? 1.757 1.468 -10.035 1.00 91.06 105 ALA A N 1
ATOM 823 C CA . ALA A 1 105 ? 1.460 2.529 -10.997 1.00 91.06 105 ALA A CA 1
ATOM 824 C C . ALA A 1 105 ? 0.082 2.367 -11.670 1.00 91.06 105 ALA A C 1
ATOM 826 O O . ALA A 1 105 ? -0.425 3.317 -12.263 1.00 91.06 105 ALA A O 1
ATOM 827 N N . ARG A 1 106 ? -0.534 1.182 -11.567 1.00 93.25 106 ARG A N 1
ATOM 828 C CA . ARG A 1 106 ? -1.878 0.851 -12.070 1.00 93.25 106 ARG A CA 1
ATOM 829 C C . ARG A 1 106 ? -2.921 0.722 -10.954 1.00 93.25 106 ARG A C 1
ATOM 831 O O . ARG A 1 106 ? -3.965 0.095 -11.132 1.00 93.25 106 ARG A O 1
ATOM 838 N N . GLY A 1 107 ? -2.650 1.314 -9.791 1.00 94.19 107 GLY A N 1
ATOM 839 C CA . GLY A 1 107 ? -3.624 1.440 -8.710 1.00 94.19 107 GLY A CA 1
ATOM 840 C C . GLY A 1 107 ? -3.837 0.179 -7.871 1.00 94.19 107 GLY A C 1
ATOM 841 O O . GLY A 1 107 ? -4.880 0.078 -7.229 1.00 94.19 107 GLY A O 1
ATOM 842 N N . ALA A 1 108 ? -2.883 -0.758 -7.827 1.00 95.88 108 ALA A N 1
ATOM 843 C CA . ALA A 1 108 ? -3.007 -2.003 -7.057 1.00 95.88 108 ALA A CA 1
ATOM 844 C C . ALA A 1 108 ? -3.247 -1.806 -5.547 1.00 95.88 108 ALA A C 1
ATOM 846 O O . ALA A 1 108 ? -3.938 -2.604 -4.925 1.00 95.88 108 ALA A O 1
ATOM 847 N N . THR A 1 109 ? -2.741 -0.719 -4.953 1.00 95.00 109 THR A N 1
ATOM 848 C CA . THR A 1 109 ? -3.032 -0.347 -3.550 1.00 95.00 109 THR A CA 1
ATOM 849 C C . THR A 1 109 ? -4.327 0.441 -3.378 1.00 95.00 109 THR A C 1
ATOM 851 O O . THR A 1 109 ? -4.796 0.630 -2.259 1.00 95.00 109 THR A O 1
ATOM 854 N N . ASN A 1 110 ? -4.923 0.925 -4.467 1.00 95.88 110 ASN A N 1
ATOM 855 C CA . ASN A 1 110 ? -6.077 1.818 -4.449 1.00 95.88 110 ASN A CA 1
ATOM 856 C C . ASN A 1 110 ? -7.374 1.071 -4.800 1.00 95.88 110 ASN A C 1
ATOM 858 O O . ASN A 1 110 ? -8.148 1.473 -5.666 1.00 95.88 110 ASN A O 1
ATOM 862 N N . ILE A 1 111 ? -7.610 -0.038 -4.111 1.00 96.88 111 ILE A N 1
ATOM 863 C CA . ILE A 1 111 ? -8.797 -0.885 -4.272 1.00 96.88 111 ILE A CA 1
ATOM 864 C C . ILE A 1 111 ? -9.922 -0.442 -3.331 1.00 96.88 111 ILE A C 1
ATOM 866 O O . ILE A 1 111 ? -9.669 0.148 -2.281 1.00 96.88 111 ILE A O 1
ATOM 870 N N . ILE A 1 112 ? -11.177 -0.732 -3.682 1.00 97.12 112 ILE A N 1
ATOM 871 C CA . ILE A 1 112 ? -12.333 -0.401 -2.835 1.00 97.12 112 ILE A CA 1
ATOM 872 C C . ILE A 1 112 ? -12.892 -1.650 -2.156 1.00 97.12 112 ILE A C 1
ATOM 874 O O . ILE A 1 112 ? -13.323 -2.599 -2.810 1.00 97.12 112 ILE A O 1
ATOM 878 N N . THR A 1 113 ? -12.940 -1.631 -0.826 1.00 97.62 113 THR A N 1
ATOM 879 C CA . THR A 1 113 ? -13.567 -2.685 -0.021 1.00 97.62 113 THR A CA 1
ATOM 880 C C . THR A 1 113 ? -15.071 -2.447 0.069 1.00 97.62 113 THR A C 1
ATOM 882 O O . THR A 1 113 ? -15.531 -1.560 0.789 1.00 97.62 113 THR A O 1
ATOM 885 N N . VAL A 1 114 ? -15.864 -3.252 -0.639 1.00 96.44 114 VAL A N 1
ATOM 886 C CA . VAL A 1 114 ? -17.333 -3.108 -0.665 1.00 96.44 114 VAL A CA 1
ATOM 887 C C . VAL A 1 114 ? -18.005 -3.724 0.560 1.00 96.44 114 VAL A C 1
ATOM 889 O O . VAL A 1 114 ? -19.041 -3.242 1.003 1.00 96.44 114 VAL A O 1
ATOM 892 N N . LYS A 1 115 ? -17.394 -4.758 1.140 1.00 96.19 115 LYS A N 1
ATOM 893 C CA . LYS A 1 115 ? -17.717 -5.323 2.458 1.00 96.19 115 LYS A CA 1
ATOM 894 C C . LYS A 1 115 ? -16.476 -6.039 3.009 1.00 96.19 115 LYS A C 1
ATOM 896 O O . LYS A 1 115 ? -15.575 -6.307 2.212 1.00 96.19 115 LYS A O 1
ATOM 901 N N . PRO A 1 116 ? -16.402 -6.372 4.309 1.00 95.44 116 PRO A N 1
ATOM 902 C CA . PRO A 1 116 ? -15.258 -7.101 4.855 1.00 95.44 116 PRO A CA 1
ATOM 903 C C . PRO A 1 116 ? -14.913 -8.342 4.017 1.00 95.44 116 PRO A C 1
ATOM 905 O O . PRO A 1 116 ? -15.801 -9.114 3.643 1.00 95.44 116 PRO A O 1
ATOM 908 N N . GLY A 1 117 ? -13.637 -8.474 3.650 1.00 96.06 117 GLY A N 1
ATOM 909 C CA . GLY A 1 117 ? -13.137 -9.569 2.815 1.00 96.06 117 GLY A CA 1
ATOM 910 C C . GLY A 1 117 ? -13.551 -9.533 1.338 1.00 96.06 117 GLY A C 1
ATOM 911 O O . GLY A 1 117 ? -13.293 -10.500 0.630 1.00 96.06 117 GLY A O 1
ATOM 912 N N . VAL A 1 118 ? -14.205 -8.473 0.839 1.00 98.31 118 VAL A N 1
ATOM 913 C CA . VAL A 1 118 ? -14.585 -8.355 -0.581 1.00 98.31 118 VAL A CA 1
ATOM 914 C C . VAL A 1 118 ? -14.193 -6.997 -1.145 1.00 98.31 118 VAL A C 1
ATOM 916 O O . VAL A 1 118 ? -14.683 -5.958 -0.697 1.00 98.31 118 VAL A O 1
ATOM 919 N N . VAL A 1 119 ? -13.372 -7.022 -2.190 1.00 98.44 119 VAL A N 1
ATOM 920 C CA . VAL A 1 119 ? -12.797 -5.828 -2.818 1.00 98.44 119 VAL A CA 1
ATOM 921 C C . VAL A 1 119 ? -13.131 -5.761 -4.304 1.00 98.44 119 VAL A C 1
ATOM 923 O O . VAL A 1 119 ? -13.404 -6.787 -4.928 1.00 98.44 119 VAL A O 1
ATOM 926 N N . ILE A 1 120 ? -13.108 -4.555 -4.867 1.00 97.94 120 ILE A N 1
ATOM 927 C CA . ILE A 1 120 ? -13.047 -4.327 -6.313 1.00 97.94 120 ILE A CA 1
ATOM 928 C C . ILE A 1 120 ? -11.643 -3.822 -6.650 1.00 97.94 120 ILE A C 1
ATOM 930 O O . ILE A 1 120 ? -11.180 -2.844 -6.054 1.00 97.94 120 ILE A O 1
ATOM 934 N N . ALA A 1 121 ? -10.994 -4.487 -7.600 1.00 97.56 121 ALA A N 1
ATOM 935 C CA . ALA A 1 121 ? -9.651 -4.189 -8.093 1.00 97.56 121 ALA A CA 1
ATOM 936 C C . ALA A 1 121 ? -9.637 -4.275 -9.626 1.00 97.56 121 ALA A C 1
ATOM 938 O O . ALA A 1 121 ? -10.487 -4.955 -10.196 1.00 97.56 121 ALA A O 1
ATOM 939 N N . TYR A 1 122 ? -8.702 -3.605 -10.300 1.00 97.38 122 TYR A N 1
ATOM 940 C CA . TYR A 1 122 ? -8.546 -3.801 -11.746 1.00 97.38 122 TYR A CA 1
ATOM 941 C C . TYR A 1 122 ? -7.968 -5.179 -12.065 1.00 97.38 122 TYR A C 1
ATOM 943 O O . TYR A 1 122 ? -7.131 -5.690 -11.315 1.00 97.38 122 TYR A O 1
ATOM 951 N N . GLU A 1 123 ? -8.395 -5.754 -13.186 1.00 96.56 123 GLU A N 1
ATOM 952 C CA . GLU A 1 123 ? -7.986 -7.086 -13.642 1.00 96.56 123 GLU A CA 1
ATOM 953 C C . GLU A 1 123 ? -6.468 -7.202 -13.861 1.00 96.56 123 GLU A C 1
ATOM 955 O O . GLU A 1 123 ? -5.862 -8.154 -13.372 1.00 96.56 123 GLU A O 1
ATOM 960 N N . ARG A 1 124 ? -5.829 -6.207 -14.497 1.00 94.94 124 ARG A N 1
ATOM 961 C CA . ARG A 1 124 ? -4.380 -6.204 -14.803 1.00 94.94 124 ARG A CA 1
ATOM 962 C C . ARG A 1 124 ? -3.426 -6.399 -13.637 1.00 94.94 124 ARG A C 1
ATOM 964 O O . ARG A 1 124 ? -2.260 -6.721 -13.860 1.00 94.94 124 ARG A O 1
ATOM 971 N N . ASN A 1 125 ? -3.863 -6.133 -12.408 1.00 96.38 125 ASN A N 1
ATOM 972 C CA . ASN A 1 125 ? -3.017 -6.264 -11.224 1.00 96.38 125 ASN A CA 1
ATOM 973 C C . ASN A 1 125 ? -3.008 -7.730 -10.774 1.00 96.38 125 ASN A C 1
ATOM 975 O O . ASN A 1 125 ? -3.410 -8.052 -9.656 1.00 96.38 125 ASN A O 1
ATOM 979 N N . HIS A 1 126 ? -2.621 -8.623 -11.689 1.00 96.44 126 HIS A N 1
ATOM 980 C CA . HIS A 1 126 ? -2.816 -10.064 -11.572 1.00 96.44 126 HIS A CA 1
ATOM 981 C C . HIS A 1 126 ? -2.160 -10.631 -10.313 1.00 96.44 126 HIS A C 1
ATOM 983 O O . HIS A 1 126 ? -2.823 -11.342 -9.559 1.00 96.44 126 HIS A O 1
ATOM 989 N N . ALA A 1 127 ? -0.902 -10.279 -10.035 1.00 97.56 127 ALA A N 1
ATOM 990 C CA . ALA A 1 127 ? -0.190 -10.843 -8.894 1.00 97.56 127 ALA A CA 1
ATOM 991 C C . ALA A 1 127 ? -0.729 -10.303 -7.566 1.00 97.56 127 ALA A C 1
ATOM 993 O O . ALA A 1 127 ? -0.888 -11.065 -6.616 1.00 97.56 127 ALA A O 1
ATOM 994 N N . THR A 1 128 ? -1.087 -9.017 -7.493 1.00 97.88 128 THR A N 1
ATOM 995 C CA . THR A 1 128 ? -1.777 -8.475 -6.311 1.00 97.88 128 THR A CA 1
ATOM 996 C C . THR A 1 128 ? -3.147 -9.126 -6.113 1.00 97.88 128 THR A C 1
ATOM 998 O O . THR A 1 128 ? -3.504 -9.474 -4.990 1.00 97.88 128 THR A O 1
ATOM 1001 N N . ASN A 1 129 ? -3.919 -9.342 -7.182 1.00 97.94 129 ASN A N 1
ATOM 1002 C CA . ASN A 1 129 ? -5.228 -9.992 -7.100 1.00 97.94 129 ASN A CA 1
ATOM 1003 C C . ASN A 1 129 ? -5.107 -11.458 -6.655 1.00 97.94 129 ASN A C 1
ATOM 1005 O O . ASN A 1 129 ? -5.943 -11.939 -5.891 1.00 97.94 129 ASN A O 1
ATOM 1009 N N . GLU A 1 130 ? -4.088 -12.184 -7.114 1.00 97.94 130 GLU A N 1
ATOM 1010 C CA . GLU A 1 130 ? -3.764 -13.535 -6.641 1.00 97.94 130 GLU A CA 1
ATOM 1011 C C . GLU A 1 130 ? -3.381 -13.546 -5.161 1.00 97.94 130 GLU A C 1
ATOM 1013 O O . GLU A 1 130 ? -3.930 -14.346 -4.403 1.00 97.94 130 GLU A O 1
ATOM 1018 N N . GLU A 1 131 ? -2.524 -12.623 -4.726 1.00 97.38 131 GLU A N 1
ATOM 1019 C CA . GLU A 1 131 ? -2.117 -12.513 -3.324 1.00 97.38 131 GLU A CA 1
ATOM 1020 C C . GLU A 1 131 ? -3.314 -12.184 -2.412 1.00 97.38 131 GLU A C 1
ATOM 1022 O O . GLU A 1 131 ? -3.501 -12.805 -1.365 1.00 97.38 131 GLU A O 1
ATOM 1027 N N . LEU A 1 132 ? -4.196 -11.270 -2.830 1.00 97.56 132 LEU A N 1
ATOM 1028 C CA . LEU A 1 132 ? -5.445 -10.978 -2.122 1.00 97.56 132 LEU A CA 1
ATOM 1029 C C . LEU A 1 132 ? -6.303 -12.243 -1.961 1.00 97.56 132 LEU A C 1
ATOM 1031 O O . LEU A 1 132 ? -6.777 -12.536 -0.861 1.00 97.56 132 LEU A O 1
ATOM 1035 N N . ARG A 1 133 ? -6.471 -13.027 -3.035 1.00 97.94 133 ARG A N 1
ATOM 1036 C CA . ARG A 1 133 ? -7.226 -14.292 -2.995 1.00 97.94 133 ARG A CA 1
ATOM 1037 C C . ARG A 1 133 ? -6.578 -15.323 -2.075 1.00 97.94 133 ARG A C 1
ATOM 1039 O O . ARG A 1 133 ? -7.301 -15.995 -1.340 1.00 97.94 133 ARG A O 1
ATOM 1046 N N . ALA A 1 134 ? -5.250 -15.434 -2.088 1.00 96.81 134 ALA A N 1
ATOM 1047 C CA . ALA A 1 134 ? -4.504 -16.336 -1.212 1.00 96.81 134 ALA A CA 1
ATOM 1048 C C . ALA A 1 134 ? -4.720 -16.009 0.277 1.00 96.81 134 ALA A C 1
ATOM 1050 O O . ALA A 1 134 ? -4.777 -16.917 1.103 1.00 96.81 134 ALA A O 1
ATOM 1051 N N . ASN A 1 135 ? -4.951 -14.734 0.597 1.00 96.00 135 ASN A N 1
ATOM 1052 C CA . ASN A 1 135 ? -5.271 -14.249 1.941 1.00 96.00 135 ASN A CA 1
ATOM 1053 C C . ASN A 1 135 ? -6.789 -14.206 2.232 1.00 96.00 135 ASN A C 1
ATOM 1055 O O . ASN A 1 135 ? -7.249 -13.498 3.125 1.00 96.00 135 ASN A O 1
ATOM 1059 N N . GLY A 1 136 ? -7.600 -14.954 1.475 1.00 96.44 136 GLY A N 1
ATOM 1060 C CA . GLY A 1 136 ? -9.038 -15.102 1.727 1.00 96.44 136 GLY A CA 1
ATOM 1061 C C . GLY A 1 136 ? -9.900 -13.912 1.292 1.00 96.44 136 GLY A C 1
ATOM 1062 O O . GLY A 1 136 ? -11.101 -13.892 1.574 1.00 96.44 136 GLY A O 1
ATOM 1063 N N . ILE A 1 137 ? -9.334 -12.935 0.578 1.00 97.88 137 ILE A N 1
ATOM 1064 C CA . ILE A 1 137 ? -10.078 -11.792 0.050 1.00 97.88 137 ILE A CA 1
ATOM 1065 C C . ILE A 1 137 ? -10.731 -12.171 -1.280 1.00 97.88 137 ILE A C 1
ATOM 1067 O O . ILE A 1 137 ? -10.086 -12.570 -2.250 1.00 97.88 137 ILE A O 1
ATOM 1071 N N . ARG A 1 138 ? -12.047 -11.986 -1.371 1.00 98.56 138 ARG A N 1
ATOM 1072 C CA . ARG A 1 138 ? -12.777 -12.121 -2.630 1.00 98.56 138 ARG A CA 1
ATOM 1073 C C . ARG A 1 138 ? -12.567 -10.875 -3.484 1.00 98.56 138 ARG A C 1
ATOM 1075 O O . ARG A 1 138 ? -13.124 -9.815 -3.197 1.00 98.56 138 ARG A O 1
ATOM 1082 N N . VAL A 1 139 ? -11.843 -11.037 -4.582 1.00 98.50 139 VAL A N 1
ATOM 1083 C CA . VAL A 1 139 ? -11.614 -9.977 -5.567 1.00 98.50 139 VAL A CA 1
ATOM 1084 C C . VAL A 1 139 ? -12.711 -9.998 -6.632 1.00 98.50 139 VAL A C 1
ATOM 1086 O O . VAL A 1 139 ? -12.991 -11.038 -7.230 1.00 98.50 139 VAL A O 1
ATOM 1089 N N . LYS A 1 140 ? -13.361 -8.853 -6.847 1.00 98.19 140 LYS A N 1
ATOM 1090 C CA . LYS A 1 140 ? -14.205 -8.575 -8.012 1.00 98.19 140 LYS A CA 1
ATOM 1091 C C . LYS A 1 140 ? -13.392 -7.735 -8.987 1.00 98.19 140 LYS A C 1
ATOM 1093 O O . LYS A 1 140 ? -13.067 -6.593 -8.677 1.00 98.19 140 LYS A O 1
ATOM 1098 N N . GLU A 1 141 ? -13.056 -8.309 -10.128 1.00 97.44 141 GLU A N 1
ATOM 1099 C CA . GLU A 1 141 ? -12.250 -7.611 -11.122 1.00 97.44 141 GLU A CA 1
ATOM 1100 C C . GLU A 1 141 ? -13.105 -6.606 -11.898 1.00 97.44 141 GLU A C 1
ATOM 1102 O O . GLU A 1 141 ? -14.257 -6.873 -12.245 1.00 97.44 141 GLU A O 1
ATOM 1107 N N . TRP A 1 142 ? -12.542 -5.417 -12.086 1.00 95.81 142 TRP A N 1
ATOM 1108 C CA . TRP A 1 142 ? -13.012 -4.403 -13.013 1.00 95.81 142 TRP A CA 1
ATOM 1109 C C . TRP A 1 142 ? -12.111 -4.483 -14.240 1.00 95.81 142 TRP A C 1
ATOM 1111 O O . TRP A 1 142 ? -10.899 -4.295 -14.120 1.00 95.81 142 TRP A O 1
ATOM 1121 N N . ASP A 1 143 ? -12.719 -4.757 -15.391 1.00 94.94 143 ASP A N 1
ATOM 1122 C CA . ASP A 1 143 ? -12.052 -4.771 -16.686 1.00 94.94 143 ASP A CA 1
ATOM 1123 C C . ASP A 1 143 ? -11.176 -3.531 -16.895 1.00 94.94 143 ASP A C 1
ATOM 1125 O O . ASP A 1 143 ? -11.530 -2.390 -16.564 1.00 94.94 143 ASP A O 1
ATOM 1129 N N . ASP A 1 144 ? -10.029 -3.779 -17.502 1.00 86.88 144 ASP A N 1
ATOM 1130 C CA . ASP A 1 144 ? -9.068 -2.756 -17.859 1.00 86.88 144 ASP A CA 1
ATOM 1131 C C . ASP A 1 144 ? -9.661 -1.700 -18.805 1.00 86.88 144 ASP A C 1
ATOM 1133 O O . ASP A 1 144 ? -10.418 -1.988 -19.735 1.00 86.88 144 ASP A O 1
ATOM 1137 N N . SER A 1 145 ? -9.279 -0.441 -18.603 1.00 86.75 145 SER A N 1
ATOM 1138 C CA . SER A 1 145 ? -9.738 0.681 -19.423 1.00 86.75 145 SER A CA 1
ATOM 1139 C C . SER A 1 145 ? -8.697 1.804 -19.474 1.00 86.75 145 SER A C 1
ATOM 1141 O O . SER A 1 145 ? -7.509 1.584 -19.289 1.00 86.75 145 SER A O 1
ATOM 1143 N N . TYR A 1 146 ? -9.114 3.031 -19.780 1.00 87.94 146 TYR A N 1
ATOM 1144 C CA . TYR A 1 146 ? -8.256 4.204 -19.601 1.00 87.94 146 TYR A CA 1
ATOM 1145 C C . TYR A 1 146 ? -8.201 4.666 -18.130 1.00 87.94 146 TYR A C 1
ATOM 1147 O O . TYR A 1 146 ? -7.252 5.332 -17.721 1.00 87.94 146 TYR A O 1
ATOM 1155 N N . LEU A 1 147 ? -9.211 4.317 -17.319 1.00 86.94 147 LEU A N 1
ATOM 1156 C CA . LEU A 1 147 ? -9.352 4.805 -15.939 1.00 86.94 147 LEU A CA 1
ATOM 1157 C C . LEU A 1 147 ? -8.253 4.287 -15.008 1.00 86.94 147 LEU A C 1
ATOM 1159 O O . LEU A 1 147 ? -7.805 5.002 -14.118 1.00 86.94 147 LEU A O 1
ATOM 1163 N N . ASP A 1 148 ? -7.768 3.080 -15.253 1.00 83.88 148 ASP A N 1
ATOM 1164 C CA . ASP A 1 148 ? -6.670 2.455 -14.512 1.00 83.88 148 ASP A CA 1
ATOM 1165 C C . ASP A 1 148 ? -5.306 3.149 -14.674 1.00 83.88 148 ASP A C 1
ATOM 1167 O O . ASP A 1 148 ? -4.359 2.844 -13.948 1.00 83.88 148 ASP A O 1
ATOM 1171 N N . MET A 1 149 ? -5.192 4.094 -15.612 1.00 85.56 149 MET A N 1
ATOM 1172 C CA . MET A 1 149 ? -4.026 4.964 -15.760 1.00 85.56 149 MET A CA 1
ATOM 1173 C C . MET A 1 149 ? -4.149 6.241 -14.924 1.00 85.56 149 MET A C 1
ATOM 1175 O O . MET A 1 149 ? -3.170 6.966 -14.769 1.00 85.56 149 MET A O 1
ATOM 1179 N N . LEU A 1 150 ? -5.350 6.536 -14.420 1.00 87.94 150 LEU A N 1
ATOM 1180 C CA . LEU A 1 150 ? -5.676 7.766 -13.699 1.00 87.94 150 LEU A CA 1
ATOM 1181 C C . LEU A 1 150 ? -5.841 7.542 -12.190 1.00 87.94 150 LEU A C 1
ATOM 1183 O O . LEU A 1 150 ? -5.767 8.495 -11.417 1.00 87.94 150 LEU A O 1
ATOM 1187 N N . GLY A 1 151 ? -6.057 6.300 -11.759 1.00 90.56 151 GLY A N 1
ATOM 1188 C CA . GLY A 1 151 ? -6.187 5.925 -10.354 1.00 90.56 151 GLY A CA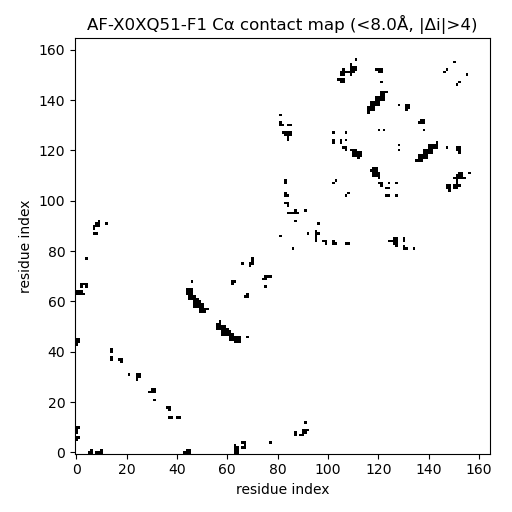 1
ATOM 1189 C C . GLY A 1 151 ? -6.917 4.597 -10.189 1.00 90.56 151 GLY A C 1
ATOM 1190 O O . GLY A 1 151 ? -7.503 4.086 -11.139 1.00 90.56 151 GLY A O 1
ATOM 1191 N N . GLY A 1 152 ? -6.887 4.034 -8.980 1.00 93.62 152 GLY A N 1
ATOM 1192 C CA . GLY A 1 152 ? -7.585 2.787 -8.666 1.00 93.62 152 GLY A CA 1
ATOM 1193 C C . GLY A 1 152 ? -9.099 2.956 -8.467 1.00 93.62 152 GLY A C 1
ATOM 1194 O O . GLY A 1 152 ? -9.623 4.080 -8.458 1.00 93.62 152 GLY A O 1
ATOM 1195 N N . PRO A 1 153 ? -9.830 1.844 -8.271 1.00 95.38 153 PRO A N 1
ATOM 1196 C CA . PRO A 1 153 ? -11.263 1.874 -7.993 1.00 95.38 153 PRO A CA 1
ATOM 1197 C C . PRO A 1 153 ? -11.656 2.760 -6.805 1.00 95.38 153 PRO A C 1
ATOM 1199 O O . PRO A 1 153 ? -12.699 3.407 -6.860 1.00 95.38 153 PRO A O 1
ATOM 1202 N N . HIS A 1 154 ? -10.831 2.854 -5.755 1.00 96.44 154 HIS A N 1
ATOM 1203 C CA . HIS A 1 154 ? -11.143 3.696 -4.596 1.00 96.44 154 HIS A CA 1
ATOM 1204 C C . HIS A 1 154 ? -11.216 5.183 -4.969 1.00 96.44 154 HIS A C 1
ATOM 1206 O O . HIS A 1 154 ? -12.171 5.856 -4.585 1.00 96.44 154 HIS A O 1
ATOM 1212 N N . CYS A 1 155 ? -10.273 5.689 -5.773 1.00 94.69 155 CYS A N 1
ATOM 1213 C CA . CYS A 1 155 ? -10.297 7.069 -6.276 1.00 94.69 155 CYS A CA 1
ATOM 1214 C C . CYS A 1 155 ? -11.539 7.390 -7.125 1.00 94.69 155 CYS A C 1
ATOM 1216 O O . CYS A 1 155 ? -11.960 8.542 -7.176 1.00 94.69 155 CYS A O 1
ATOM 1218 N N . SER A 1 156 ? -12.138 6.385 -7.769 1.00 93.12 156 SER A N 1
ATOM 1219 C CA . SER A 1 156 ? -13.323 6.547 -8.626 1.00 93.12 156 SER A CA 1
ATOM 1220 C C . SER A 1 156 ? -14.648 6.511 -7.855 1.00 93.12 156 SER A C 1
ATOM 1222 O O . SER A 1 156 ? -15.718 6.553 -8.462 1.00 93.12 156 SER A O 1
ATOM 1224 N N . THR A 1 157 ? -14.605 6.402 -6.525 1.00 93.81 157 THR A N 1
ATOM 1225 C CA . THR A 1 157 ? -15.797 6.214 -5.690 1.00 93.81 157 THR A CA 1
ATOM 1226 C C . THR A 1 157 ? -15.895 7.250 -4.578 1.00 93.81 157 THR A C 1
ATOM 1228 O O . THR A 1 157 ? -14.900 7.752 -4.067 1.00 93.81 157 THR A O 1
ATOM 1231 N N . SER A 1 158 ? -17.130 7.548 -4.173 1.00 96.56 158 SER A N 1
ATOM 1232 C CA . SER A 1 158 ? -17.438 8.360 -2.996 1.00 96.56 158 SER A CA 1
ATOM 1233 C C . SER A 1 158 ? -18.545 7.656 -2.206 1.00 96.56 158 SER A C 1
ATOM 1235 O O . SER A 1 158 ? -19.725 7.826 -2.520 1.00 96.56 158 SER A O 1
ATOM 1237 N N . PRO A 1 159 ? -18.196 6.769 -1.252 1.00 94.94 159 PRO A N 1
ATOM 1238 C CA . PRO A 1 159 ? -19.192 6.048 -0.470 1.00 94.94 159 PRO A CA 1
ATOM 1239 C C . PRO A 1 159 ? -20.060 7.025 0.334 1.00 94.94 159 PRO A C 1
ATOM 1241 O O . PRO A 1 159 ? -19.566 7.705 1.229 1.00 94.94 159 PRO A O 1
ATOM 1244 N N . LEU A 1 160 ? -21.356 7.091 0.020 1.00 96.75 160 LEU A N 1
ATOM 1245 C CA . LEU A 1 160 ? -22.302 7.983 0.707 1.00 96.75 160 LEU A CA 1
ATOM 1246 C C . LEU A 1 160 ? -22.824 7.394 2.022 1.00 96.75 160 LEU A C 1
ATOM 1248 O O . LEU A 1 160 ? -23.204 8.128 2.930 1.00 96.75 160 LEU A O 1
ATOM 1252 N N . TRP A 1 161 ? -22.867 6.067 2.113 1.00 96.06 161 TRP A N 1
ATOM 1253 C CA . TRP A 1 161 ? -23.370 5.343 3.271 1.00 96.06 161 TRP A CA 1
ATOM 1254 C C . TRP A 1 161 ? -22.735 3.949 3.342 1.00 96.06 161 TRP A C 1
ATOM 1256 O O . TRP A 1 161 ? -22.530 3.305 2.310 1.00 96.06 161 TRP A O 1
ATOM 1266 N N . ARG A 1 162 ? -22.409 3.498 4.558 1.00 95.75 162 ARG A N 1
ATOM 1267 C CA . ARG A 1 162 ? -21.954 2.137 4.883 1.00 95.75 162 ARG A CA 1
ATOM 1268 C C . ARG A 1 162 ? -22.624 1.707 6.186 1.00 95.75 162 ARG A C 1
ATOM 1270 O O . ARG A 1 162 ? -22.836 2.550 7.058 1.00 95.75 162 ARG A O 1
ATOM 1277 N N . ASP A 1 163 ? -22.917 0.418 6.314 1.00 95.00 163 ASP A N 1
ATOM 1278 C CA . ASP A 1 163 ? -23.356 -0.160 7.584 1.00 95.00 163 ASP A CA 1
ATOM 1279 C C . ASP A 1 163 ? -22.286 0.038 8.671 1.00 95.00 163 ASP A C 1
ATOM 1281 O O . ASP A 1 163 ? -21.090 0.127 8.372 1.00 95.00 163 ASP A O 1
ATOM 1285 N N . ALA A 1 164 ? -22.719 0.117 9.932 1.00 89.25 164 ALA A N 1
ATOM 1286 C CA . ALA A 1 164 ? -21.797 0.122 11.063 1.00 89.25 164 ALA A CA 1
ATOM 1287 C C . ALA A 1 164 ? -21.014 -1.203 11.120 1.00 89.25 164 ALA A C 1
ATOM 1289 O O . ALA A 1 164 ? -21.550 -2.255 10.762 1.00 89.25 164 ALA A O 1
ATOM 1290 N N . ALA A 1 165 ? -19.749 -1.114 11.540 1.00 69.94 165 ALA A N 1
ATOM 1291 C CA . ALA A 1 165 ? -18.869 -2.262 11.753 1.00 69.94 165 ALA A CA 1
ATOM 1292 C C . ALA A 1 165 ? -19.242 -3.033 13.026 1.00 69.94 165 ALA A C 1
ATOM 1294 O O . ALA A 1 165 ? -19.651 -2.371 14.010 1.00 69.94 165 ALA A O 1
#

InterPro domains:
  IPR003876 Arginine deiminase [PR01466] (102-119)
  IPR003876 Arginine deiminase [PR01466] (122-136)

pLDDT: mean 90.18, std 6.83, range [68.19, 98.56]

Organism: NCBI:txid412755